Protein AF-J0WKK6-F1 (afdb_monomer)

Solvent-accessible surface area (backbone atoms only — not comparable to full-atom values): 5112 Å² total; per-residue (Å²): 138,86,76,66,39,58,67,72,63,35,71,80,46,58,69,72,53,33,78,72,22,36,43,81,77,40,88,89,58,60,96,68,78,77,49,78,79,56,68,53,46,74,61,56,54,57,51,56,67,63,40,68,83,39,53,78,66,56,30,50,51,54,52,49,52,57,51,50,51,52,52,48,54,50,62,76,44,64,88,55,96,126

Structure (mmCIF, N/CA/C/O backbone):
data_AF-J0WKK6-F1
#
_entry.id   AF-J0WKK6-F1
#
loop_
_atom_site.group_PDB
_atom_site.id
_atom_site.type_symbol
_atom_site.label_atom_id
_atom_site.label_alt_id
_atom_site.label_comp_id
_atom_site.label_asym_id
_atom_site.label_entity_id
_atom_site.label_seq_id
_atom_site.pdbx_PDB_ins_code
_atom_site.Cartn_x
_atom_site.Cartn_y
_atom_site.Cartn_z
_atom_site.occupancy
_atom_site.B_iso_or_equiv
_atom_site.auth_seq_id
_atom_site.auth_comp_id
_atom_site.auth_asym_id
_atom_site.auth_atom_id
_atom_site.pdbx_PDB_model_num
ATOM 1 N N . LEU A 1 1 ? -24.220 -6.348 5.205 1.00 70.25 1 LEU A N 1
ATOM 2 C CA . LEU A 1 1 ? -23.145 -5.454 4.716 1.00 70.25 1 LEU A CA 1
ATOM 3 C C . LEU A 1 1 ? -22.899 -4.398 5.782 1.00 70.25 1 LEU A C 1
ATOM 5 O O . LEU A 1 1 ? -23.873 -3.826 6.256 1.00 70.25 1 LEU A O 1
ATOM 9 N N . VAL A 1 2 ? -21.646 -4.204 6.199 1.00 84.12 2 VAL A N 1
ATOM 10 C CA . VAL A 1 2 ? -21.245 -3.133 7.129 1.00 84.12 2 VAL A CA 1
ATOM 11 C C . VAL A 1 2 ? -20.563 -2.051 6.303 1.00 84.12 2 VAL A C 1
ATOM 13 O O . VAL A 1 2 ? -19.703 -2.362 5.481 1.00 84.12 2 VAL A O 1
ATOM 16 N N . TRP A 1 3 ? -20.971 -0.801 6.498 1.00 89.81 3 TRP A N 1
ATOM 17 C CA . TRP A 1 3 ? -20.376 0.350 5.829 1.00 89.81 3 TRP A CA 1
ATOM 18 C C . TRP A 1 3 ? -19.285 0.935 6.719 1.00 89.81 3 TRP A C 1
ATOM 20 O O . TRP A 1 3 ? -19.506 1.138 7.910 1.00 89.81 3 TRP A O 1
ATOM 30 N N . VAL A 1 4 ? -18.117 1.203 6.142 1.00 92.50 4 VAL A N 1
ATOM 31 C CA . VAL A 1 4 ? -16.966 1.787 6.839 1.00 92.50 4 VAL A CA 1
ATOM 32 C C . VAL A 1 4 ? -16.396 2.925 6.012 1.00 92.50 4 VAL A C 1
ATOM 34 O O . VAL A 1 4 ? -16.448 2.889 4.782 1.00 92.50 4 VAL A O 1
ATOM 37 N N . ILE A 1 5 ? -15.831 3.924 6.684 1.00 90.69 5 ILE A N 1
ATOM 38 C CA . ILE A 1 5 ? -15.066 4.989 6.034 1.00 90.69 5 ILE A CA 1
ATOM 39 C C . ILE A 1 5 ? -13.574 4.680 6.240 1.00 90.69 5 ILE A C 1
ATOM 41 O O . ILE A 1 5 ? -13.181 4.331 7.361 1.00 90.69 5 ILE A O 1
ATOM 45 N N . PRO A 1 6 ? -12.723 4.783 5.197 1.00 87.81 6 PRO A N 1
ATOM 46 C CA . PRO A 1 6 ? -11.286 4.579 5.335 1.00 87.81 6 PRO A CA 1
ATOM 47 C C . PRO A 1 6 ? -10.686 5.419 6.465 1.00 87.81 6 PRO A C 1
ATOM 49 O O . PRO A 1 6 ? -11.062 6.570 6.678 1.00 87.81 6 PRO A O 1
ATOM 52 N N . LYS A 1 7 ? -9.723 4.836 7.182 1.00 84.25 7 LYS A N 1
ATOM 53 C CA . LYS A 1 7 ? -9.210 5.360 8.457 1.00 84.25 7 LYS A CA 1
ATOM 54 C C . LYS A 1 7 ? -8.633 6.779 8.380 1.00 84.25 7 LYS A C 1
ATOM 56 O O . LYS A 1 7 ? -8.767 7.529 9.338 1.00 84.25 7 LYS A O 1
ATOM 61 N N . MET A 1 8 ? -8.017 7.151 7.258 1.00 85.62 8 MET A N 1
ATOM 62 C CA . MET A 1 8 ? -7.549 8.524 7.030 1.00 85.62 8 MET A CA 1
ATOM 63 C C . MET A 1 8 ? -8.725 9.461 6.716 1.00 85.62 8 MET A C 1
ATOM 65 O O . MET A 1 8 ? -8.875 10.508 7.335 1.00 85.62 8 MET A O 1
ATOM 69 N N . HIS A 1 9 ? -9.633 9.033 5.838 1.00 89.81 9 HIS A N 1
ATOM 70 C CA . HIS A 1 9 ? -10.761 9.847 5.385 1.00 89.81 9 HIS A CA 1
ATOM 71 C C . HIS A 1 9 ? -11.742 10.180 6.508 1.00 89.81 9 HIS A C 1
ATOM 73 O O . HIS A 1 9 ? -12.274 11.286 6.551 1.00 89.81 9 HIS A O 1
ATOM 79 N N . ILE A 1 10 ? -11.963 9.256 7.447 1.00 92.50 10 ILE A N 1
ATOM 80 C CA . ILE A 1 10 ? -12.942 9.460 8.515 1.00 92.50 10 ILE A CA 1
ATOM 81 C C . ILE A 1 10 ? -12.584 10.624 9.448 1.00 92.50 10 ILE A C 1
ATOM 83 O O . ILE A 1 10 ? -13.484 11.233 10.021 1.00 92.50 10 ILE A O 1
ATOM 87 N N . GLN A 1 11 ? -11.302 10.995 9.535 1.00 90.25 11 GLN A N 1
ATOM 88 C CA . GLN A 1 11 ? -10.842 12.149 10.314 1.00 90.25 11 GLN A CA 1
ATOM 89 C C . GLN A 1 11 ? -11.446 13.469 9.811 1.00 90.25 11 GLN A C 1
ATOM 91 O O . GLN A 1 11 ? -11.637 14.392 10.597 1.00 90.25 11 GLN A O 1
ATOM 96 N N 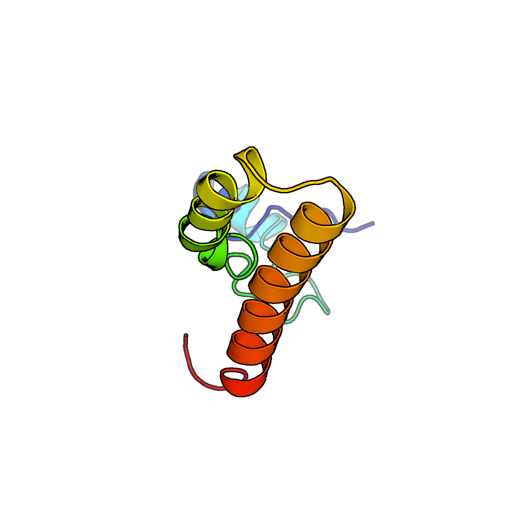. GLY A 1 12 ? -11.791 13.549 8.520 1.00 93.88 12 GLY A N 1
ATOM 97 C CA . GLY A 1 12 ? -12.445 14.715 7.922 1.00 93.88 12 GLY A CA 1
ATOM 98 C C . GLY A 1 12 ? -13.956 14.793 8.165 1.00 93.88 12 GLY A C 1
ATOM 99 O O . GLY A 1 12 ? -14.583 15.781 7.790 1.00 93.88 12 GLY A O 1
ATOM 100 N N . HIS A 1 13 ? -14.568 13.770 8.769 1.00 96.38 13 HIS A N 1
ATOM 101 C CA . HIS A 1 13 ? -16.002 13.753 9.054 1.00 96.38 13 HIS A CA 1
ATOM 102 C C . HIS A 1 13 ? -16.316 14.244 10.473 1.00 96.38 13 HIS A C 1
ATOM 104 O O . HIS A 1 13 ? -15.474 14.212 11.369 1.00 96.38 13 HIS A O 1
ATOM 110 N N . CYS A 1 14 ? -17.569 14.654 10.700 1.00 96.75 14 CYS A N 1
ATOM 111 C CA . CYS A 1 14 ? -18.051 15.024 12.030 1.00 96.75 14 CYS A CA 1
ATOM 112 C C . CYS A 1 14 ? -17.995 13.846 13.017 1.00 96.75 14 CYS A C 1
ATOM 114 O O . CYS A 1 14 ? -18.063 12.680 12.625 1.00 96.75 14 CYS A O 1
ATOM 116 N N . GLU A 1 15 ? -17.942 14.159 14.312 1.00 96.19 15 GLU A N 1
ATOM 117 C CA . GLU A 1 15 ? -17.717 13.190 15.394 1.00 96.19 15 GLU A CA 1
ATOM 118 C C . GLU A 1 15 ? -18.687 11.995 15.358 1.00 96.19 15 GLU A C 1
ATOM 120 O O . GLU A 1 15 ? -18.283 10.838 15.465 1.00 96.19 15 GLU A O 1
ATOM 125 N N . LYS A 1 16 ? -19.974 12.255 15.090 1.00 96.25 16 LYS A N 1
ATOM 126 C CA . LYS A 1 16 ? -20.999 11.209 14.956 1.00 96.25 16 LYS A CA 1
ATOM 127 C C . LYS A 1 16 ? -20.658 10.196 13.857 1.00 96.25 16 LYS A C 1
ATOM 129 O O . LYS A 1 16 ? -20.869 9.001 14.040 1.00 96.25 16 LYS A O 1
ATOM 134 N N . CYS A 1 17 ? -20.143 10.658 12.720 1.00 95.19 17 CYS A N 1
ATOM 135 C C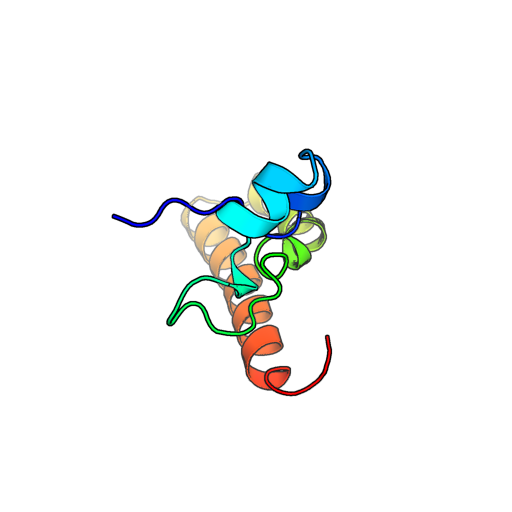A . CYS A 1 17 ? -19.723 9.777 11.632 1.00 95.19 17 CYS A CA 1
ATOM 136 C C . CYS A 1 17 ? -18.473 8.983 12.009 1.00 95.19 17 CYS A C 1
ATOM 138 O O . CYS A 1 17 ? -18.381 7.816 11.635 1.00 95.19 17 CYS A O 1
ATOM 140 N N . GLN A 1 18 ? -17.557 9.584 12.774 1.00 94.44 18 GLN A N 1
ATOM 141 C CA . GLN A 1 18 ? -16.378 8.882 13.268 1.00 94.44 18 GLN A CA 1
ATOM 142 C C . GLN A 1 18 ? -16.798 7.679 14.117 1.00 94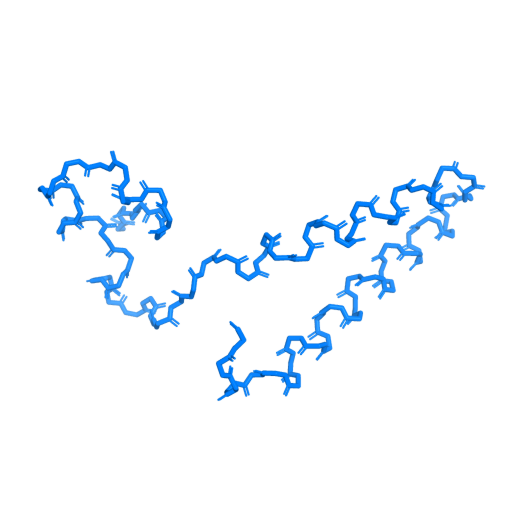.44 18 GLN A C 1
ATOM 144 O O . GLN A 1 18 ? -16.486 6.555 13.754 1.00 94.44 18 GLN A O 1
ATOM 149 N N . TYR A 1 19 ? -17.626 7.843 15.149 1.00 92.88 19 TYR A N 1
ATOM 150 C CA . TYR A 1 19 ? -18.038 6.693 15.970 1.00 92.88 19 TYR A CA 1
ATOM 151 C C . TYR A 1 19 ? -18.823 5.615 15.212 1.00 92.88 19 TYR A C 1
ATOM 153 O O . TYR A 1 19 ? -18.667 4.431 15.499 1.00 92.88 19 TYR A O 1
ATOM 161 N N . MET A 1 20 ? -19.651 6.006 14.241 1.00 93.81 20 MET A N 1
ATOM 162 C CA . MET A 1 20 ? -20.523 5.066 13.529 1.00 93.81 20 MET A CA 1
ATOM 163 C C . MET A 1 20 ? -19.803 4.270 12.435 1.00 93.81 20 MET A C 1
ATOM 165 O O . MET A 1 20 ? -20.197 3.139 12.162 1.00 93.81 20 MET A O 1
ATOM 169 N N . TYR A 1 21 ? -18.779 4.847 11.797 1.00 94.12 21 TYR A N 1
ATOM 170 C CA . TYR A 1 21 ? -18.177 4.280 10.583 1.00 94.12 21 TYR A CA 1
ATOM 171 C C . TYR A 1 21 ? -16.666 4.045 10.678 1.00 94.12 21 TYR A C 1
ATOM 173 O O . TYR A 1 21 ? -16.036 3.704 9.670 1.00 94.12 21 TYR A O 1
ATOM 181 N N . HIS A 1 22 ? -16.058 4.230 11.854 1.00 91.69 22 HIS A N 1
ATOM 182 C CA . HIS A 1 22 ? -14.621 4.024 12.016 1.00 91.69 22 HIS A CA 1
ATOM 183 C C . HIS A 1 22 ? -14.258 2.550 11.877 1.00 91.69 22 HIS A C 1
ATOM 185 O O . HIS A 1 22 ? -14.761 1.686 12.597 1.00 91.69 22 HIS A O 1
ATOM 191 N N . LEU A 1 23 ? -13.300 2.274 10.990 1.00 89.62 23 LEU A N 1
ATOM 192 C CA . LEU A 1 23 ? -12.834 0.920 10.693 1.00 89.62 23 LEU A CA 1
ATOM 193 C C . LEU A 1 23 ? -12.377 0.156 11.949 1.00 89.62 23 LEU A C 1
ATOM 195 O O . LEU A 1 23 ? -12.636 -1.034 12.072 1.00 89.62 23 LEU A O 1
ATOM 199 N N . LEU A 1 24 ? -11.758 0.846 12.916 1.00 89.19 24 LEU A N 1
ATOM 200 C CA . LEU A 1 24 ? -11.329 0.242 14.192 1.00 89.19 24 LEU A CA 1
ATOM 201 C C . LEU A 1 24 ? -12.485 -0.347 15.015 1.00 89.19 24 LEU A C 1
ATOM 203 O O . LEU A 1 24 ? -12.264 -1.289 15.767 1.00 89.19 24 LEU A O 1
ATOM 207 N N . TYR A 1 25 ? -13.695 0.203 14.895 1.00 90.19 25 TYR A N 1
ATOM 208 C CA . TYR A 1 25 ? -14.867 -0.281 15.629 1.00 90.19 25 TYR A CA 1
ATOM 209 C C . TYR A 1 25 ? -15.602 -1.399 14.885 1.00 90.19 25 TYR A C 1
ATOM 211 O O . TYR A 1 25 ? -16.602 -1.913 15.377 1.00 90.19 25 TYR A O 1
ATOM 219 N N . THR A 1 26 ? -15.111 -1.799 13.708 1.00 90.38 26 THR A N 1
ATOM 220 C CA . THR A 1 26 ? -15.720 -2.859 12.907 1.00 90.38 26 THR A CA 1
ATOM 221 C C . THR A 1 26 ? -15.198 -4.229 13.353 1.00 90.38 26 THR A C 1
ATOM 223 O O . THR A 1 26 ? -13.993 -4.485 13.247 1.00 90.38 26 THR A O 1
ATOM 226 N N . PRO A 1 27 ? -16.070 -5.142 13.827 1.00 90.44 27 PRO A N 1
ATOM 227 C CA . PRO A 1 27 ? -15.656 -6.481 14.232 1.00 90.44 27 PRO A CA 1
ATOM 228 C C . PRO A 1 27 ? -14.935 -7.220 13.100 1.00 90.44 27 PRO A C 1
ATOM 230 O O . PRO A 1 27 ? -15.405 -7.250 11.966 1.00 90.44 27 PRO A O 1
ATOM 233 N N . GLY A 1 28 ? -13.781 -7.811 13.414 1.00 89.19 28 GLY A N 1
ATOM 234 C CA . GLY A 1 28 ? -12.970 -8.562 12.451 1.00 89.19 28 GLY A CA 1
ATOM 235 C C . GLY A 1 28 ? -12.073 -7.719 11.536 1.00 89.19 28 GLY A C 1
ATOM 236 O O . GLY A 1 28 ? -11.274 -8.296 10.809 1.00 89.19 28 GLY A O 1
ATOM 237 N N . ALA A 1 29 ? -12.130 -6.381 11.590 1.00 86.50 29 ALA A N 1
ATOM 238 C CA . ALA A 1 29 ? -11.275 -5.527 10.754 1.00 86.50 29 ALA A CA 1
ATOM 239 C C . ALA A 1 29 ? -9.789 -5.547 11.165 1.00 86.50 29 ALA A C 1
ATOM 241 O O . ALA A 1 29 ? -8.914 -5.231 10.359 1.00 86.50 29 ALA A O 1
ATOM 242 N N . GLY A 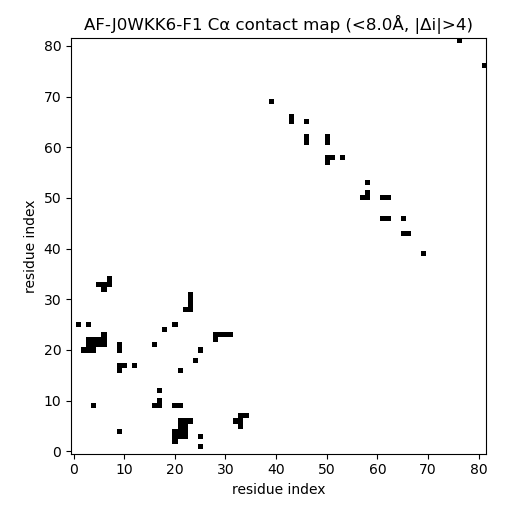1 30 ? -9.498 -5.914 12.418 1.00 85.56 30 GLY A N 1
ATOM 243 C CA . GLY A 1 30 ? -8.152 -5.847 12.983 1.00 85.56 30 GLY A CA 1
ATOM 244 C C . GLY A 1 30 ? -7.613 -4.413 13.080 1.00 85.56 30 GLY A C 1
ATOM 245 O O . GLY A 1 30 ? -8.259 -3.432 12.704 1.00 85.56 30 GLY A O 1
ATOM 246 N N . ARG A 1 31 ? -6.394 -4.263 13.610 1.00 82.25 31 ARG A N 1
ATOM 247 C CA . ARG A 1 31 ? -5.711 -2.964 13.640 1.00 82.25 31 ARG A CA 1
ATOM 248 C C . ARG A 1 31 ? -4.990 -2.745 12.311 1.00 82.25 31 ARG A C 1
ATOM 250 O O . ARG A 1 31 ? -3.835 -3.119 12.157 1.00 82.25 31 ARG A O 1
ATOM 257 N N . ALA A 1 32 ? -5.670 -2.110 11.362 1.00 78.31 32 ALA A N 1
ATOM 258 C CA . ALA A 1 32 ? -5.075 -1.712 10.090 1.00 78.31 32 ALA A CA 1
ATOM 259 C C . ALA A 1 32 ? -4.591 -0.249 10.123 1.00 78.31 32 ALA A C 1
ATOM 261 O O . ALA A 1 32 ? -5.265 0.635 10.665 1.00 78.31 32 ALA A O 1
ATOM 262 N N . CYS A 1 33 ? -3.426 0.022 9.524 1.00 79.50 33 CYS A N 1
ATOM 263 C CA . CYS A 1 33 ? -2.991 1.391 9.223 1.00 79.50 33 CYS A CA 1
ATOM 264 C C . CYS A 1 33 ? -3.839 1.988 8.085 1.00 79.50 33 CYS A C 1
ATOM 266 O O . CYS A 1 33 ? -4.330 3.105 8.196 1.00 79.50 33 CYS A O 1
ATOM 268 N N . GLY A 1 34 ? -4.093 1.210 7.028 1.00 78.81 34 GLY A N 1
ATOM 269 C CA . GLY A 1 34 ? -4.828 1.662 5.840 1.00 78.81 34 GLY A CA 1
ATOM 270 C C . GLY A 1 34 ? -3.968 2.446 4.842 1.00 78.81 34 GLY A C 1
ATOM 271 O O . GLY A 1 34 ? -4.277 2.434 3.662 1.00 78.81 34 GLY A O 1
ATOM 272 N N . GLU A 1 35 ? -2.852 3.027 5.284 1.00 80.56 35 GLU A N 1
ATOM 273 C CA . GLU A 1 35 ? -1.912 3.779 4.438 1.00 80.56 35 GLU A CA 1
ATOM 274 C C . GLU A 1 35 ? -0.891 2.882 3.718 1.00 80.56 35 GLU A C 1
ATOM 276 O O . GLU A 1 35 ? -0.256 3.294 2.757 1.00 80.56 35 GLU A O 1
ATOM 281 N N . GLY A 1 36 ? -0.715 1.631 4.156 1.00 79.31 36 GLY A N 1
ATOM 282 C CA . GLY A 1 36 ? 0.366 0.767 3.662 1.00 79.31 36 GLY A CA 1
ATOM 283 C C . GLY A 1 36 ? 0.356 0.503 2.148 1.00 79.31 36 GLY A C 1
ATOM 284 O O . GLY A 1 36 ? 1.384 0.118 1.608 1.00 79.31 36 GLY A O 1
ATOM 285 N N . VAL A 1 37 ? -0.777 0.704 1.466 1.00 79.31 37 VAL A N 1
ATOM 286 C CA . VAL A 1 37 ? -0.870 0.634 -0.004 1.00 79.31 37 VAL A CA 1
ATOM 287 C C . VAL A 1 37 ? -0.430 1.934 -0.691 1.00 79.31 37 VAL A C 1
ATOM 289 O O . VAL A 1 37 ? 0.035 1.896 -1.825 1.00 79.31 37 VAL A O 1
ATOM 292 N N . GLU A 1 38 ? -0.530 3.073 -0.004 1.00 84.44 38 GLU A N 1
ATOM 293 C CA . GLU A 1 38 ? -0.175 4.403 -0.516 1.00 84.44 38 GLU A CA 1
ATOM 294 C C . GLU A 1 38 ? 1.272 4.791 -0.196 1.00 84.44 38 GLU A C 1
ATOM 296 O O . GLU A 1 38 ? 1.901 5.487 -0.986 1.00 84.44 38 GLU A O 1
ATOM 301 N N . ARG A 1 39 ? 1.845 4.292 0.907 1.00 84.06 39 ARG A N 1
ATOM 302 C CA . ARG A 1 39 ? 3.267 4.486 1.252 1.00 84.06 39 ARG A CA 1
ATOM 303 C C . ARG A 1 39 ? 4.243 4.224 0.088 1.00 84.06 39 ARG A C 1
ATOM 305 O O . ARG A 1 39 ? 5.089 5.083 -0.157 1.00 84.06 39 ARG A O 1
ATOM 312 N N . PRO A 1 40 ? 4.125 3.127 -0.691 1.00 88.00 40 PRO A N 1
ATOM 313 C CA . PRO A 1 40 ? 5.026 2.878 -1.815 1.00 88.00 40 PRO A CA 1
ATOM 314 C C . PRO A 1 40 ? 4.776 3.771 -3.036 1.00 88.00 40 PRO A C 1
ATOM 316 O O . PRO A 1 40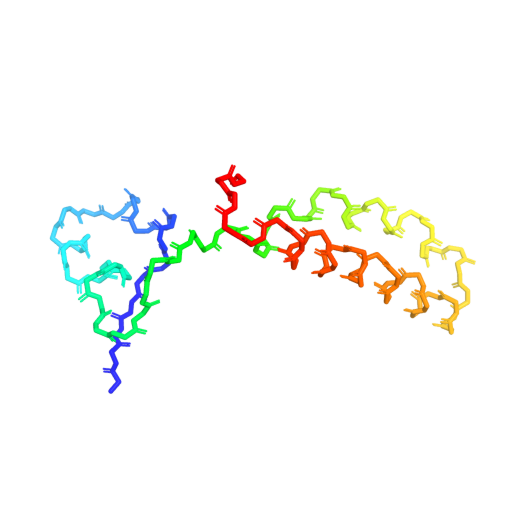 ? 5.511 3.679 -4.020 1.00 88.00 40 PRO A O 1
ATOM 319 N N . TRP A 1 41 ? 3.747 4.623 -3.032 1.00 88.50 41 TRP A N 1
ATOM 320 C CA . TRP A 1 41 ? 3.352 5.406 -4.204 1.00 88.50 41 TRP A CA 1
ATOM 321 C C . TRP A 1 41 ? 4.469 6.327 -4.711 1.00 88.50 41 TRP A C 1
ATOM 323 O O . TRP A 1 41 ? 4.709 6.421 -5.915 1.00 88.50 41 TRP A O 1
ATOM 333 N N . ALA A 1 42 ? 5.190 6.987 -3.800 1.00 87.19 42 ALA A N 1
ATOM 334 C CA . ALA A 1 42 ? 6.277 7.892 -4.171 1.00 87.19 42 ALA A CA 1
ATOM 335 C C . ALA A 1 42 ? 7.417 7.158 -4.898 1.00 87.19 42 ALA A C 1
ATOM 337 O O . ALA A 1 42 ? 7.942 7.660 -5.892 1.00 87.19 42 ALA A O 1
ATOM 338 N N . GLU A 1 43 ? 7.757 5.953 -4.444 1.00 82.81 43 GLU A N 1
ATOM 339 C CA . GLU A 1 43 ? 8.835 5.142 -5.013 1.00 82.81 43 GLU A CA 1
ATOM 340 C C . GLU A 1 43 ? 8.401 4.411 -6.286 1.00 82.81 43 GLU A C 1
ATOM 342 O O . GLU A 1 43 ? 9.117 4.420 -7.284 1.00 82.81 43 GLU A O 1
ATOM 347 N N . THR A 1 44 ? 7.188 3.854 -6.311 1.00 88.31 44 THR A N 1
ATOM 348 C CA . THR A 1 44 ? 6.615 3.230 -7.518 1.00 88.31 44 THR A CA 1
ATOM 349 C C . THR A 1 44 ? 6.473 4.229 -8.666 1.00 88.31 44 THR A C 1
ATOM 351 O O . THR A 1 44 ? 6.640 3.862 -9.828 1.00 88.31 44 THR A O 1
ATOM 354 N N . LYS A 1 45 ? 6.272 5.5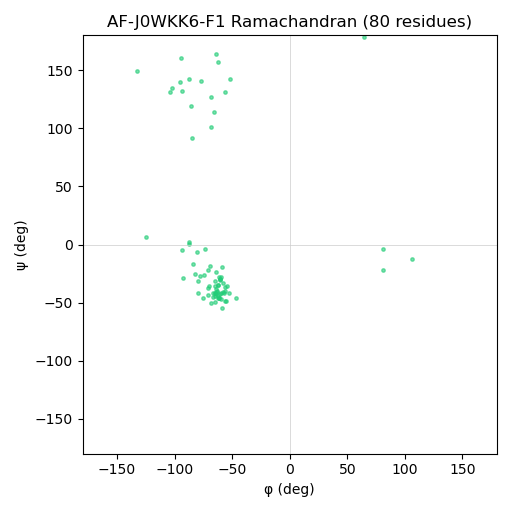21 -8.375 1.00 89.94 45 LYS A N 1
ATOM 355 C CA . LYS A 1 45 ? 6.283 6.580 -9.394 1.00 89.94 45 LYS A CA 1
ATOM 356 C C . LYS A 1 45 ? 7.624 6.688 -10.133 1.00 89.94 45 LYS A C 1
ATOM 358 O O . LYS A 1 45 ? 7.623 7.026 -11.318 1.00 89.94 45 LYS A O 1
ATOM 363 N N . LEU A 1 46 ? 8.750 6.369 -9.487 1.00 88.12 46 LEU A N 1
ATOM 364 C CA . LEU A 1 46 ? 10.071 6.359 -10.132 1.00 88.12 46 LEU A CA 1
ATOM 365 C C . LEU A 1 46 ? 10.160 5.277 -11.219 1.00 88.12 46 LEU A C 1
ATOM 367 O O . LEU A 1 46 ? 10.786 5.508 -12.256 1.00 88.12 46 LEU A O 1
ATOM 371 N N . ALA A 1 47 ? 9.451 4.154 -11.049 1.00 91.50 47 ALA A N 1
ATOM 372 C CA . ALA A 1 47 ? 9.350 3.103 -12.064 1.00 91.50 47 ALA A CA 1
ATOM 373 C C . ALA A 1 47 ? 8.733 3.624 -13.373 1.00 91.50 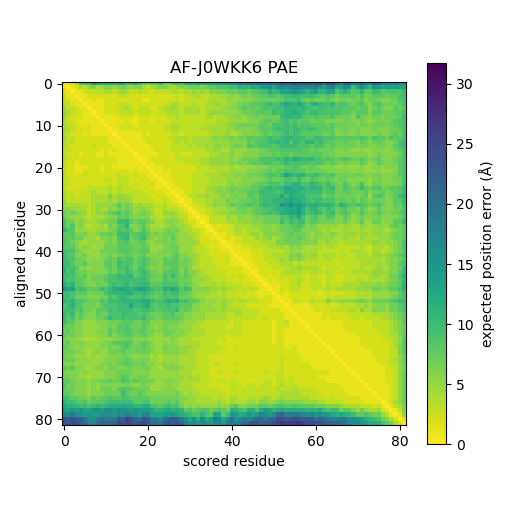47 ALA A C 1
ATOM 375 O O . ALA A 1 47 ? 9.072 3.164 -14.461 1.00 91.50 47 ALA A O 1
ATOM 376 N N . GLY A 1 48 ? 7.882 4.652 -13.295 1.00 91.94 48 GLY A N 1
ATOM 377 C CA . GLY A 1 48 ? 7.309 5.301 -14.469 1.00 91.94 48 GLY A CA 1
ATOM 378 C C . GLY A 1 48 ? 8.368 5.823 -15.441 1.00 91.94 48 GLY A C 1
ATOM 379 O O . GLY A 1 48 ? 8.177 5.718 -16.649 1.00 91.94 48 GLY A O 1
ATOM 380 N N . ALA A 1 49 ? 9.503 6.333 -14.948 1.00 90.88 49 ALA A N 1
ATOM 381 C CA . ALA A 1 49 ? 10.554 6.872 -15.806 1.00 90.88 49 ALA A CA 1
ATOM 382 C C . ALA A 1 49 ? 11.225 5.786 -16.660 1.00 90.88 49 ALA A C 1
ATOM 384 O O . ALA A 1 49 ? 11.385 6.000 -17.861 1.00 90.88 49 ALA A O 1
ATOM 385 N N . ILE A 1 50 ? 11.556 4.642 -16.051 1.00 89.56 50 ILE A N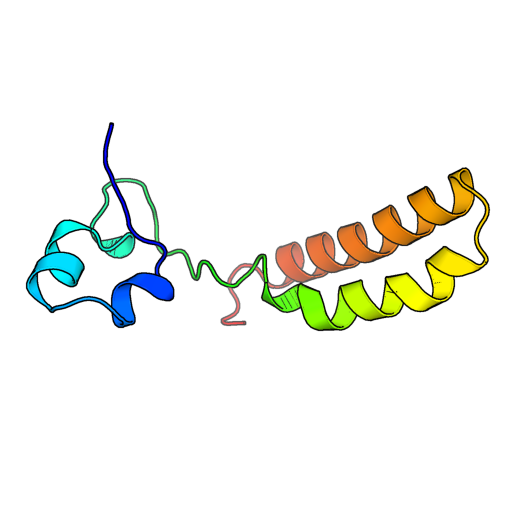 1
ATOM 386 C CA . ILE A 1 50 ? 12.227 3.498 -16.694 1.00 89.56 50 ILE A CA 1
ATOM 387 C C . ILE A 1 50 ? 11.266 2.647 -17.540 1.00 89.56 50 ILE A C 1
ATOM 389 O O . ILE A 1 50 ? 11.663 2.081 -18.553 1.00 89.56 50 ILE A O 1
ATOM 393 N N . CYS A 1 51 ? 9.974 2.627 -17.203 1.00 94.75 51 CYS A N 1
ATOM 394 C CA . CYS A 1 51 ? 8.943 1.934 -17.979 1.00 94.75 51 CYS A CA 1
ATOM 395 C C . CYS A 1 51 ? 8.639 2.584 -19.342 1.00 94.75 51 CYS A C 1
ATOM 397 O O . CYS A 1 51 ? 8.031 1.930 -20.199 1.00 94.75 51 CYS A O 1
ATOM 399 N N . ARG A 1 52 ? 9.006 3.860 -19.547 1.00 93.81 52 ARG A N 1
ATOM 400 C CA . ARG A 1 52 ? 8.741 4.595 -20.802 1.00 93.81 52 ARG A CA 1
ATOM 401 C C . ARG A 1 52 ? 9.494 4.007 -21.987 1.00 93.81 52 ARG A C 1
ATOM 403 O O . ARG A 1 52 ? 8.883 3.807 -23.031 1.00 93.81 52 ARG A O 1
ATOM 410 N N . ASP A 1 53 ? 10.765 3.682 -21.784 1.00 94.31 53 ASP A N 1
ATOM 411 C CA . ASP A 1 53 ? 11.658 3.201 -22.844 1.00 94.31 53 ASP A CA 1
ATOM 412 C C . ASP A 1 53 ? 11.694 1.663 -22.925 1.00 94.31 53 ASP A C 1
ATOM 414 O O . ASP A 1 53 ? 12.304 1.083 -23.823 1.00 94.31 53 ASP A O 1
ATOM 418 N N . ALA A 1 54 ? 11.019 0.982 -21.995 1.00 96.06 54 ALA A N 1
ATOM 419 C CA . ALA A 1 54 ? 10.927 -0.469 -21.957 1.00 96.06 54 ALA A CA 1
ATOM 420 C C . ALA A 1 54 ? 9.927 -1.015 -22.992 1.00 96.06 54 ALA A C 1
ATOM 422 O O . ALA A 1 54 ? 8.823 -0.487 -23.171 1.00 96.06 54 ALA A O 1
ATOM 423 N N . ASN A 1 55 ? 10.290 -2.137 -23.625 1.00 97.12 55 ASN A N 1
ATOM 424 C CA . ASN A 1 55 ? 9.348 -2.935 -24.411 1.00 97.12 55 ASN A CA 1
ATOM 425 C C . ASN A 1 55 ? 8.237 -3.517 -23.501 1.00 97.12 55 ASN A C 1
ATOM 427 O O . ASN A 1 55 ? 8.404 -3.536 -22.281 1.00 97.12 55 ASN A O 1
ATOM 431 N N . PRO A 1 56 ? 7.107 -4.005 -24.048 1.00 96.44 56 PRO A N 1
ATOM 432 C CA . PRO A 1 56 ? 5.975 -4.451 -23.232 1.00 96.44 56 PRO A CA 1
ATOM 433 C C . PRO A 1 56 ? 6.304 -5.527 -22.188 1.00 96.44 56 PRO A C 1
ATOM 435 O O . PRO A 1 56 ? 5.814 -5.432 -21.066 1.00 96.44 56 PRO A O 1
ATOM 438 N N . GLY A 1 57 ? 7.147 -6.508 -22.531 1.00 97.69 57 GLY A N 1
ATOM 439 C CA . GLY A 1 57 ? 7.561 -7.559 -21.594 1.00 97.69 57 GLY A CA 1
ATOM 440 C C . GLY A 1 57 ? 8.444 -6.997 -20.485 1.00 97.69 57 GLY A C 1
ATOM 441 O O . GLY A 1 57 ? 8.124 -7.121 -19.310 1.00 97.69 57 GLY A O 1
ATOM 442 N N . HIS A 1 58 ? 9.478 -6.246 -20.862 1.00 96.31 58 HIS A N 1
ATOM 443 C CA . HIS A 1 58 ? 10.388 -5.626 -19.902 1.00 96.31 58 HIS A CA 1
ATOM 444 C C . HIS A 1 58 ? 9.668 -4.621 -18.986 1.00 96.31 58 HIS A C 1
ATOM 446 O O . HIS A 1 58 ? 9.973 -4.530 -17.803 1.00 96.31 58 HIS A O 1
ATOM 452 N N . ARG A 1 59 ? 8.661 -3.897 -19.489 1.00 96.12 59 ARG A N 1
ATOM 453 C CA . ARG A 1 59 ? 7.815 -3.027 -18.659 1.00 96.12 59 ARG A CA 1
ATOM 454 C C . ARG A 1 59 ? 7.089 -3.820 -17.573 1.00 96.12 59 ARG A C 1
ATOM 456 O O . ARG A 1 59 ? 6.986 -3.341 -16.448 1.00 96.12 59 ARG A O 1
ATOM 463 N N . GLN A 1 60 ? 6.563 -4.996 -17.908 1.00 96.38 60 GLN A N 1
ATOM 464 C CA . GLN A 1 60 ? 5.897 -5.859 -16.939 1.00 96.38 60 GLN A CA 1
ATOM 465 C C . GLN A 1 60 ? 6.887 -6.385 -15.895 1.00 96.38 60 GLN A C 1
ATOM 467 O O . GLN A 1 60 ? 6.570 -6.349 -14.708 1.00 96.38 60 GLN A O 1
ATOM 472 N N . ASP A 1 61 ? 8.086 -6.785 -16.317 1.00 96.75 61 ASP A N 1
ATOM 473 C CA . ASP A 1 61 ? 9.145 -7.245 -15.412 1.00 96.75 61 ASP A CA 1
ATOM 474 C C . ASP A 1 61 ? 9.565 -6.144 -14.430 1.00 96.75 61 ASP A C 1
ATOM 476 O O . ASP A 1 61 ? 9.566 -6.369 -13.223 1.00 96.75 61 ASP A O 1
ATOM 480 N N . ILE A 1 62 ? 9.782 -4.915 -14.916 1.00 94.94 62 ILE A N 1
ATOM 481 C CA . ILE A 1 62 ? 10.092 -3.752 -14.068 1.00 94.94 62 ILE A CA 1
ATOM 482 C C . ILE A 1 62 ? 9.012 -3.536 -13.000 1.00 94.94 62 ILE A C 1
ATOM 484 O O . ILE A 1 62 ? 9.321 -3.339 -11.824 1.00 94.94 62 ILE A O 1
ATOM 488 N N . LEU A 1 63 ? 7.735 -3.538 -13.398 1.00 94.25 63 LEU A N 1
ATOM 489 C CA . LEU A 1 63 ? 6.632 -3.326 -12.458 1.00 94.25 63 LEU A CA 1
ATOM 490 C C . LEU A 1 63 ? 6.550 -4.461 -11.431 1.00 94.25 63 LEU A C 1
ATOM 492 O O . LEU A 1 63 ? 6.364 -4.194 -10.243 1.00 94.25 63 LEU A O 1
ATOM 496 N N . ASN A 1 64 ? 6.723 -5.709 -11.871 1.00 95.56 64 ASN A N 1
ATOM 497 C CA . ASN A 1 64 ? 6.754 -6.865 -10.983 1.00 95.56 64 ASN A CA 1
ATOM 498 C C . ASN A 1 64 ? 7.885 -6.747 -9.960 1.00 95.56 64 ASN A C 1
ATOM 500 O O . ASN A 1 64 ? 7.632 -6.939 -8.774 1.00 95.56 64 ASN A O 1
ATOM 504 N N . ASP A 1 65 ? 9.096 -6.386 -10.381 1.00 94.81 65 ASP A N 1
ATOM 505 C CA . ASP A 1 65 ? 10.255 -6.266 -9.494 1.00 94.81 65 ASP A CA 1
ATOM 506 C C . ASP A 1 65 ? 10.049 -5.192 -8.423 1.00 94.81 65 ASP A C 1
ATOM 508 O O . ASP A 1 65 ? 10.257 -5.449 -7.234 1.00 94.81 65 ASP A O 1
ATOM 512 N N . VAL A 1 66 ? 9.557 -4.012 -8.812 1.00 93.62 66 VAL A N 1
ATOM 513 C CA . VAL A 1 66 ? 9.283 -2.912 -7.873 1.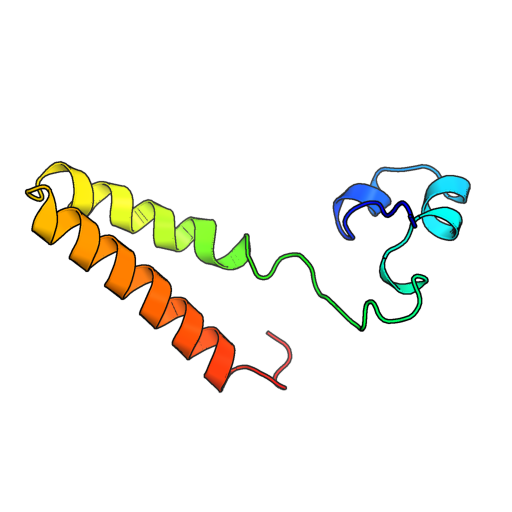00 93.62 66 VAL A CA 1
ATOM 514 C C . VAL A 1 66 ? 8.210 -3.308 -6.856 1.00 93.62 66 VAL A C 1
ATOM 516 O O . VAL A 1 66 ? 8.366 -3.063 -5.657 1.00 93.62 66 VAL A O 1
ATOM 519 N N . HIS A 1 67 ? 7.123 -3.944 -7.299 1.00 92.62 67 HIS A N 1
ATOM 520 C CA . HIS A 1 67 ? 6.064 -4.387 -6.392 1.00 92.62 67 HIS A CA 1
ATOM 521 C C . HIS A 1 67 ? 6.498 -5.565 -5.510 1.00 92.62 67 HIS A C 1
ATOM 523 O O . HIS A 1 67 ? 6.154 -5.599 -4.328 1.00 92.62 67 HIS A O 1
ATOM 529 N N . ASN A 1 68 ? 7.283 -6.504 -6.041 1.00 94.75 68 ASN A N 1
ATOM 530 C CA . ASN A 1 68 ? 7.820 -7.634 -5.285 1.00 94.75 68 ASN A CA 1
ATOM 531 C C . ASN A 1 68 ? 8.793 -7.175 -4.201 1.00 94.75 68 ASN A C 1
ATOM 533 O O . ASN A 1 68 ? 8.698 -7.655 -3.072 1.00 94.75 68 ASN A O 1
ATOM 537 N N . PHE A 1 69 ? 9.665 -6.211 -4.505 1.00 93.12 69 PHE A N 1
ATOM 538 C CA . PHE A 1 69 ? 10.535 -5.592 -3.509 1.00 93.12 69 PHE A CA 1
ATOM 539 C C . PHE A 1 69 ? 9.720 -4.993 -2.357 1.00 93.12 69 PHE A C 1
ATOM 541 O O . PHE A 1 69 ? 9.968 -5.303 -1.194 1.00 93.12 69 PHE A O 1
ATOM 548 N N . TRP A 1 70 ? 8.683 -4.213 -2.664 1.00 91.56 70 TRP A N 1
ATOM 549 C CA . TRP A 1 70 ? 7.817 -3.625 -1.641 1.00 91.56 70 TRP A CA 1
ATOM 550 C C . TRP A 1 70 ? 7.041 -4.661 -0.825 1.00 91.56 70 TRP A C 1
ATOM 552 O O . TRP A 1 70 ? 6.905 -4.516 0.391 1.00 91.56 70 TRP A O 1
ATOM 562 N N . ASN A 1 71 ? 6.565 -5.733 -1.462 1.00 90.94 71 ASN A N 1
ATOM 563 C CA . ASN A 1 71 ? 5.935 -6.851 -0.762 1.00 90.94 71 ASN A CA 1
ATOM 564 C C . ASN A 1 71 ? 6.919 -7.548 0.184 1.00 90.94 71 ASN A C 1
ATOM 566 O O . ASN A 1 71 ? 6.543 -7.886 1.306 1.00 90.94 71 ASN A O 1
ATOM 570 N N . PHE A 1 72 ? 8.171 -7.726 -0.240 1.00 93.44 72 PHE A N 1
ATOM 571 C CA . PHE A 1 72 ? 9.226 -8.290 0.593 1.00 93.44 72 PHE A CA 1
ATOM 572 C C . PHE A 1 72 ? 9.546 -7.382 1.785 1.00 93.44 72 PHE A C 1
ATOM 574 O O . PHE A 1 72 ? 9.504 -7.853 2.919 1.00 93.44 72 PHE A O 1
ATOM 581 N N . MET A 1 73 ? 9.762 -6.081 1.556 1.00 91.31 73 MET A N 1
ATOM 582 C CA . MET A 1 73 ? 9.998 -5.094 2.619 1.00 91.31 73 MET A CA 1
ATOM 583 C C . MET A 1 73 ? 8.847 -5.060 3.627 1.00 91.31 73 MET A C 1
ATOM 585 O O . MET A 1 73 ? 9.067 -5.042 4.837 1.00 91.31 73 MET A O 1
ATOM 589 N N . LYS A 1 74 ? 7.604 -5.130 3.138 1.00 86.88 74 LYS A N 1
ATOM 590 C CA . LYS A 1 74 ? 6.424 -5.259 3.991 1.00 86.88 74 LYS A CA 1
ATOM 591 C C . LYS A 1 74 ? 6.467 -6.542 4.813 1.00 86.88 74 LYS A C 1
ATOM 593 O O . LYS A 1 74 ? 6.183 -6.484 6.000 1.00 86.88 74 LYS A O 1
ATOM 598 N N . ALA A 1 75 ? 6.794 -7.679 4.202 1.00 91.00 75 ALA A N 1
ATOM 599 C CA . ALA A 1 75 ? 6.816 -8.970 4.880 1.00 91.00 75 ALA A CA 1
ATOM 600 C C . ALA A 1 75 ? 7.872 -9.029 5.992 1.00 91.00 75 ALA A C 1
ATOM 602 O O . ALA A 1 75 ? 7.567 -9.518 7.076 1.00 91.00 75 ALA A O 1
ATOM 603 N N . ILE A 1 76 ? 9.078 -8.504 5.749 1.00 93.00 76 ILE A N 1
ATOM 604 C CA . ILE A 1 76 ? 10.148 -8.483 6.759 1.00 93.00 76 ILE A CA 1
ATOM 605 C C . ILE A 1 76 ? 9.916 -7.430 7.850 1.00 93.00 76 ILE A C 1
ATOM 607 O O . ILE A 1 76 ? 10.376 -7.622 8.966 1.00 93.00 76 ILE A O 1
ATOM 611 N N . GLY A 1 77 ? 9.184 -6.351 7.549 1.00 86.75 77 GLY A N 1
ATOM 612 C CA . GLY A 1 77 ? 8.807 -5.315 8.517 1.00 86.75 77 GLY A CA 1
ATOM 613 C C . GLY A 1 77 ? 7.511 -5.606 9.285 1.00 86.75 77 GLY A C 1
ATOM 614 O O . GLY A 1 77 ? 7.055 -4.769 10.063 1.00 86.75 77 GLY A O 1
ATOM 615 N N . LEU A 1 78 ? 6.864 -6.759 9.070 1.00 83.25 78 LEU A N 1
ATOM 616 C CA . LEU A 1 78 ? 5.652 -7.122 9.809 1.00 83.25 78 LEU A CA 1
ATOM 617 C C . LEU A 1 78 ? 5.977 -7.328 11.294 1.00 83.25 78 LEU A C 1
ATOM 619 O O . LEU A 1 78 ? 6.641 -8.290 11.666 1.00 83.25 78 LEU A O 1
ATOM 623 N N . GLY A 1 79 ? 5.430 -6.461 12.145 1.00 73.56 79 GLY A N 1
ATOM 624 C CA . GLY A 1 79 ? 5.610 -6.523 13.600 1.00 73.56 79 GLY A CA 1
ATOM 625 C C . GLY A 1 79 ? 6.541 -5.445 14.150 1.00 73.56 79 GLY A C 1
ATOM 626 O O . GLY A 1 79 ? 6.524 -5.208 15.355 1.00 73.56 79 GLY A O 1
ATOM 627 N N . GLU A 1 80 ? 7.269 -4.746 13.281 1.00 70.75 80 GLU A N 1
ATOM 628 C CA . GLU A 1 80 ? 7.908 -3.475 13.609 1.00 70.75 80 GLU A CA 1
ATOM 629 C C . GLU A 1 80 ? 6.905 -2.338 13.342 1.00 70.75 80 GLU A C 1
ATOM 631 O O . GLU A 1 80 ? 6.098 -2.408 12.408 1.00 70.75 80 GLU A O 1
ATOM 636 N N . GLU A 1 81 ? 6.884 -1.302 14.186 1.00 53.84 81 GLU A N 1
ATOM 637 C CA . GLU A 1 81 ? 6.144 -0.084 13.845 1.00 53.84 81 GLU A CA 1
ATOM 638 C C . GLU A 1 81 ? 6.870 0.595 12.675 1.00 53.84 81 GLU A C 1
ATOM 640 O O . GLU A 1 81 ? 7.910 1.218 12.871 1.00 53.84 81 GLU A O 1
ATOM 645 N N . MET A 1 82 ? 6.343 0.427 11.456 1.00 51.09 82 MET A N 1
ATOM 646 C CA . MET A 1 82 ? 6.762 1.190 10.273 1.00 51.09 82 MET A CA 1
ATOM 647 C C . MET A 1 82 ? 6.092 2.561 10.229 1.00 51.09 82 MET A C 1
ATOM 649 O O . MET A 1 82 ? 4.832 2.603 10.172 1.00 51.09 82 MET A O 1
#

InterPro domains:
  IPR040521 Kyakuja-Dileera-Zisupton transposase [PF18758] (2-71)

Sequence (82 aa):
LVWVIPKMHIQGHCEKCQYMYHLLYTPGAGRACGEGVERPWAETKLAGAICRDANPGHRQDILNDVHNFWNFMKAIGLGEEM

pLDDT: mean 88.78, std 8.32, range [51.09, 97.69]

Mean predicted aligned error: 5.66 Å

Radius of gyration: 17.47 Å; Cα contacts (8 Å, |Δi|>4): 47; chains: 1; bounding box: 35×24×40 Å

Secondary structure (DSSP, 8-state):
----B-TTGGGGS-HHHHHHHBGGGSTT--S--S-TTTTTHHHHHHHHHHHTTS-HHHHHHHHHHHHHHHHHHHHHTBTB--

Organism: Auricularia subglabra (strain TFB-10046 / SS5) (NCBI:txid717982)

Foldseek 3Di:
DQAADQQVVQVVDDPVSCVRHHLVPDPPSPDDPSCLVVVCVVVLVVLVVVLVPDDPVVSVVSNCVSVVVSVVVCVVCVPPDD